Protein AF-A0A8S1EXX9-F1 (afdb_monomer_lite)

Structure (mmCIF, N/CA/C/O backbone):
data_AF-A0A8S1EXX9-F1
#
_entry.id   AF-A0A8S1EXX9-F1
#
loop_
_atom_site.group_PDB
_atom_site.id
_atom_site.type_symbol
_atom_site.label_atom_id
_atom_site.label_alt_id
_atom_site.label_comp_id
_atom_site.label_asym_id
_atom_site.label_entity_id
_atom_site.label_seq_id
_atom_site.pdbx_PDB_ins_code
_atom_site.Cartn_x
_atom_site.Cartn_y
_atom_site.Cartn_z
_atom_site.occupancy
_atom_site.B_iso_or_equiv
_atom_site.auth_seq_id
_atom_site.auth_comp_id
_atom_site.auth_asym_id
_atom_site.auth_atom_id
_atom_site.pdbx_PDB_model_num
ATOM 1 N N . MET A 1 1 ? -12.512 19.616 -8.631 1.00 36.69 1 MET A N 1
ATOM 2 C CA . MET A 1 1 ? -13.179 18.304 -8.497 1.00 36.69 1 MET A CA 1
ATOM 3 C C . MET A 1 1 ? -12.832 17.797 -7.115 1.00 36.69 1 MET A C 1
ATOM 5 O O . MET A 1 1 ? -11.681 17.940 -6.735 1.00 36.69 1 MET A O 1
ATOM 9 N N . CYS A 1 2 ? -13.806 17.338 -6.331 1.00 39.59 2 CYS A N 1
ATOM 10 C CA . CYS A 1 2 ? -13.508 16.691 -5.056 1.00 39.59 2 CYS A CA 1
ATOM 11 C C . CYS A 1 2 ? -12.909 15.331 -5.425 1.00 39.59 2 CYS A C 1
ATOM 13 O O . CYS A 1 2 ? -13.634 14.471 -5.916 1.00 39.59 2 CYS A O 1
ATOM 15 N N . GLU A 1 3 ? -11.586 15.202 -5.373 1.00 57.44 3 GLU A N 1
ATOM 16 C CA . GLU A 1 3 ? -10.921 13.931 -5.652 1.00 57.44 3 GLU A CA 1
ATOM 17 C C . GLU A 1 3 ? -11.279 12.979 -4.519 1.00 57.44 3 GLU A C 1
ATOM 19 O O . GLU A 1 3 ? -10.830 13.162 -3.390 1.00 57.44 3 GLU A O 1
ATOM 24 N N . THR A 1 4 ? -12.157 12.023 -4.794 1.00 81.94 4 THR A N 1
ATOM 25 C CA . THR A 1 4 ? -12.578 11.007 -3.833 1.00 81.94 4 THR A CA 1
ATOM 26 C C . THR A 1 4 ? -11.370 10.155 -3.434 1.00 81.94 4 THR A C 1
ATOM 28 O O . THR A 1 4 ? -10.569 9.780 -4.286 1.00 81.94 4 THR A O 1
ATOM 31 N N . TRP A 1 5 ? -11.210 9.877 -2.138 1.00 91.50 5 TRP A N 1
ATOM 32 C CA . TRP A 1 5 ? -10.066 9.119 -1.605 1.00 91.50 5 TRP A CA 1
ATOM 33 C C . TRP A 1 5 ? -10.356 7.619 -1.553 1.00 91.50 5 TRP A C 1
ATOM 35 O O . TRP A 1 5 ? -9.466 6.786 -1.721 1.00 91.50 5 TRP A O 1
ATOM 45 N N . TYR A 1 6 ? -11.630 7.282 -1.362 1.00 93.38 6 TYR A N 1
ATOM 46 C CA . TYR A 1 6 ? -12.153 5.925 -1.347 1.00 93.38 6 TYR A CA 1
ATOM 47 C C . TYR A 1 6 ? -13.602 5.911 -1.853 1.00 93.38 6 TYR A C 1
ATOM 49 O O . TYR A 1 6 ? -14.241 6.954 -2.006 1.00 93.38 6 TYR A O 1
ATOM 57 N N . GLU A 1 7 ? -14.135 4.722 -2.094 1.00 93.62 7 GLU A N 1
ATOM 58 C CA . GLU A 1 7 ? -15.569 4.461 -2.210 1.00 93.62 7 GLU A CA 1
ATOM 59 C C . GLU A 1 7 ? -15.914 3.127 -1.535 1.00 93.62 7 GLU A C 1
ATOM 61 O O . GLU A 1 7 ? -15.044 2.284 -1.327 1.00 93.62 7 GLU A O 1
ATOM 66 N N . VAL A 1 8 ? -17.187 2.916 -1.197 1.00 93.69 8 VAL A N 1
ATOM 67 C CA . VAL A 1 8 ? -17.660 1.645 -0.631 1.00 93.69 8 VAL A CA 1
ATOM 68 C C . VAL A 1 8 ? -18.626 0.985 -1.608 1.00 93.69 8 VAL A C 1
ATOM 70 O O . VAL A 1 8 ? -19.653 1.566 -1.964 1.00 93.69 8 VAL A O 1
ATOM 73 N N . ARG A 1 9 ? -18.314 -0.245 -2.027 1.00 93.50 9 ARG A N 1
ATOM 74 C CA . ARG A 1 9 ? -19.132 -1.062 -2.935 1.00 93.50 9 ARG A CA 1
ATOM 75 C C . ARG A 1 9 ? -19.310 -2.451 -2.336 1.00 93.50 9 ARG A C 1
ATOM 77 O O . ARG A 1 9 ? -18.334 -3.168 -2.170 1.00 93.50 9 ARG A O 1
ATOM 84 N N . ASN A 1 10 ? -20.550 -2.850 -2.044 1.00 93.31 10 ASN A N 1
ATOM 85 C CA . ASN A 1 10 ? -20.870 -4.189 -1.526 1.00 93.31 10 ASN A CA 1
ATOM 86 C C . ASN A 1 10 ? -19.970 -4.616 -0.346 1.00 93.31 10 ASN A C 1
ATOM 88 O O . ASN A 1 10 ? -19.369 -5.684 -0.399 1.00 93.31 10 ASN A O 1
ATOM 92 N N . GLU A 1 11 ? -19.845 -3.769 0.684 1.00 94.56 11 GLU A N 1
ATOM 93 C CA . GLU A 1 11 ? -19.020 -4.042 1.883 1.00 94.56 11 GLU A CA 1
ATOM 94 C C . GLU A 1 11 ? -17.500 -4.115 1.620 1.00 94.56 11 GLU A C 1
ATOM 96 O O . GLU A 1 11 ? -16.721 -4.499 2.494 1.00 94.56 11 GLU A O 1
ATOM 101 N N . ILE A 1 12 ? -17.059 -3.705 0.428 1.00 94.50 12 ILE A N 1
ATOM 102 C CA . ILE A 1 12 ? -15.651 -3.546 0.069 1.00 94.50 12 ILE A CA 1
ATOM 103 C C . ILE A 1 12 ? -15.321 -2.056 0.045 1.00 94.50 12 ILE A C 1
ATOM 105 O O . ILE A 1 12 ? -15.982 -1.278 -0.646 1.00 94.50 12 ILE A O 1
ATOM 109 N N . LEU A 1 13 ? -14.286 -1.669 0.784 1.00 94.75 13 LEU A N 1
ATOM 110 C CA . LEU A 1 13 ? -13.705 -0.336 0.727 1.00 94.75 13 LEU A CA 1
ATOM 111 C C . LEU A 1 13 ? -12.645 -0.294 -0.377 1.00 94.75 13 LEU A C 1
ATOM 113 O O . LEU A 1 13 ? -11.594 -0.922 -0.250 1.00 94.75 13 LEU A O 1
ATOM 117 N N . ILE A 1 14 ? -12.934 0.430 -1.454 1.00 93.75 14 ILE A N 1
ATOM 118 C CA . ILE A 1 14 ? -12.044 0.613 -2.601 1.00 93.75 14 ILE A CA 1
ATOM 119 C C . ILE A 1 14 ? -11.255 1.905 -2.406 1.00 93.75 14 ILE A C 1
ATOM 121 O O . ILE A 1 14 ? -11.832 2.989 -2.347 1.00 93.75 14 ILE A O 1
ATOM 125 N N . VAL A 1 15 ? -9.937 1.786 -2.301 1.00 93.00 15 VAL A N 1
ATOM 126 C CA . VAL A 1 15 ? -8.993 2.899 -2.148 1.00 93.00 15 VAL A CA 1
ATOM 127 C C . VAL A 1 15 ? -8.520 3.348 -3.527 1.00 93.00 15 VAL A C 1
ATOM 129 O O . VAL A 1 15 ? -8.125 2.515 -4.345 1.00 93.00 15 VAL A O 1
ATOM 132 N N . TRP A 1 16 ?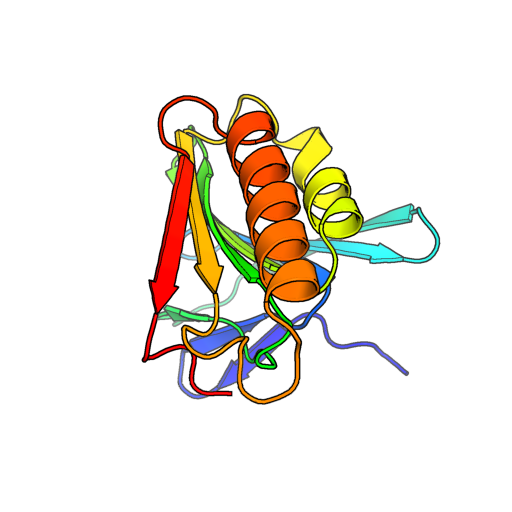 -8.550 4.657 -3.783 1.00 91.25 16 TRP A N 1
ATOM 133 C CA . TRP A 1 16 ? -8.121 5.220 -5.066 1.00 91.25 16 TRP A CA 1
ATOM 134 C C . TRP A 1 16 ? -6.599 5.383 -5.156 1.00 91.25 16 TRP A C 1
ATOM 136 O O . TRP A 1 16 ? -5.878 5.378 -4.156 1.00 91.25 16 TRP A O 1
ATOM 146 N N . GLU A 1 17 ? -6.106 5.557 -6.382 1.00 89.25 17 GLU A N 1
ATOM 147 C CA . GLU A 1 17 ? -4.694 5.824 -6.652 1.00 89.25 17 GLU A CA 1
ATOM 148 C C . GLU A 1 17 ? -4.168 7.033 -5.863 1.00 89.25 17 GLU A C 1
ATOM 150 O O . GLU A 1 17 ? -4.820 8.072 -5.744 1.00 89.25 17 GLU A O 1
ATOM 155 N N . GLY A 1 18 ? -2.954 6.891 -5.334 1.00 90.38 18 GLY A N 1
ATOM 156 C CA . GLY A 1 18 ? -2.269 7.932 -4.578 1.00 90.38 18 GLY A CA 1
ATOM 157 C C . GLY A 1 18 ? -2.701 8.019 -3.114 1.00 90.38 18 GLY A C 1
ATOM 158 O O . GLY A 1 18 ? -2.187 8.865 -2.387 1.00 90.38 18 GLY A O 1
ATOM 159 N N . VAL A 1 19 ? -3.614 7.153 -2.666 1.00 93.44 19 VAL A N 1
ATOM 160 C CA . VAL A 1 19 ? -4.077 7.112 -1.278 1.00 93.44 19 VAL A CA 1
ATOM 161 C C . VAL A 1 19 ? -3.444 5.931 -0.550 1.00 93.44 19 V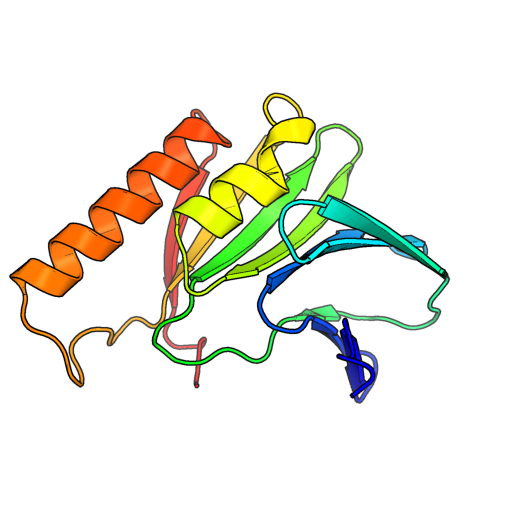AL A C 1
ATOM 163 O O . VAL A 1 19 ? -3.399 4.804 -1.049 1.00 93.44 19 VAL A O 1
ATOM 166 N N . LEU A 1 20 ? -2.944 6.204 0.650 1.00 96.06 20 LEU A N 1
ATOM 167 C CA . LEU A 1 20 ? -2.604 5.199 1.649 1.00 96.06 20 LEU A CA 1
ATOM 168 C C . LEU A 1 20 ? -3.759 5.133 2.645 1.00 96.06 20 LEU A C 1
ATOM 170 O O . LEU A 1 20 ? -4.154 6.154 3.192 1.00 96.06 20 LEU A O 1
ATOM 174 N N . VAL A 1 21 ? -4.281 3.941 2.909 1.00 97.50 21 VAL A N 1
ATOM 175 C CA . VAL A 1 21 ? -5.163 3.702 4.051 1.00 97.50 21 VAL A CA 1
ATOM 176 C C . VAL A 1 21 ? -4.443 2.841 5.078 1.00 97.50 21 VAL A C 1
ATOM 178 O O . VAL A 1 21 ? -3.866 1.809 4.734 1.00 97.50 21 VAL A O 1
ATOM 181 N N . ILE A 1 22 ? -4.494 3.254 6.339 1.00 97.81 22 ILE A N 1
ATOM 182 C CA . ILE A 1 22 ? -4.077 2.481 7.509 1.00 97.81 22 ILE A CA 1
ATOM 183 C C . ILE A 1 22 ? -5.324 2.244 8.347 1.00 97.81 22 ILE A C 1
ATOM 185 O O . ILE A 1 22 ? -6.032 3.187 8.684 1.00 97.81 22 ILE A O 1
ATOM 189 N N . TYR A 1 23 ? -5.636 0.990 8.646 1.00 97.62 23 TYR A N 1
ATOM 190 C CA . TYR A 1 23 ? -6.943 0.646 9.187 1.00 97.62 23 TYR A CA 1
ATOM 191 C C . TYR A 1 23 ? -6.926 -0.552 10.129 1.00 97.62 23 TYR A C 1
ATOM 193 O O . TYR A 1 23 ? -6.049 -1.420 10.086 1.00 97.62 23 TYR A O 1
ATOM 201 N N . ASN A 1 24 ? -7.957 -0.602 10.963 1.00 94.75 24 ASN A N 1
ATOM 202 C CA . ASN A 1 24 ? -8.382 -1.783 11.703 1.00 94.75 24 ASN A CA 1
ATOM 203 C C . ASN A 1 24 ? -9.843 -2.113 11.327 1.00 94.75 24 ASN A C 1
ATOM 205 O O . ASN A 1 24 ? -10.336 -1.659 10.299 1.00 94.75 24 ASN A O 1
ATOM 209 N N . ASP A 1 25 ? -10.541 -2.917 12.129 1.00 90.00 25 ASP A N 1
ATOM 210 C CA . ASP A 1 25 ? -11.904 -3.368 11.809 1.00 90.00 25 ASP A CA 1
ATOM 211 C C . ASP A 1 25 ? -12.964 -2.244 11.782 1.00 90.00 25 ASP A C 1
ATOM 213 O O . ASP A 1 25 ? -14.087 -2.488 11.342 1.00 90.00 25 ASP A O 1
ATOM 217 N N . ARG A 1 26 ? -12.664 -1.040 12.291 1.00 89.31 26 ARG A N 1
ATOM 218 C CA . ARG A 1 26 ? -13.637 0.069 12.391 1.00 89.31 26 ARG A CA 1
ATOM 219 C C . ARG A 1 26 ? -13.091 1.439 12.017 1.00 89.31 26 ARG A C 1
ATOM 221 O O . ARG A 1 26 ? -13.860 2.293 11.590 1.00 89.31 26 ARG A O 1
ATOM 228 N N . GLU A 1 27 ? -11.807 1.663 12.239 1.00 95.56 27 GLU A N 1
ATOM 229 C CA . GLU A 1 27 ? -11.150 2.954 12.079 1.00 95.56 27 GLU A CA 1
ATOM 230 C C . GLU A 1 27 ? -10.236 2.918 10.858 1.00 95.56 27 GLU A C 1
ATOM 232 O O . GLU A 1 27 ? -9.403 2.017 10.720 1.00 95.56 27 GLU A O 1
ATOM 237 N N . PHE A 1 28 ? -10.409 3.903 9.979 1.00 97.38 28 PHE A N 1
ATOM 238 C CA . PHE A 1 28 ? -9.689 4.031 8.720 1.00 97.38 28 PHE A CA 1
ATOM 239 C C . PHE A 1 28 ? -9.030 5.407 8.657 1.00 97.38 28 PHE A C 1
ATOM 241 O O . PHE A 1 28 ? -9.714 6.429 8.615 1.00 97.38 28 PHE A O 1
ATOM 248 N N . HIS A 1 29 ? -7.702 5.426 8.627 1.00 97.44 29 HIS A N 1
ATOM 249 C CA . HIS A 1 29 ? -6.894 6.619 8.416 1.00 97.44 29 HIS A CA 1
ATOM 250 C C . HIS A 1 29 ? -6.456 6.652 6.965 1.00 97.44 29 HIS A C 1
ATOM 252 O O . HIS A 1 29 ? -5.661 5.821 6.523 1.00 97.44 29 HIS A O 1
ATOM 258 N N . PHE A 1 30 ? -6.982 7.608 6.222 1.00 96.81 30 PHE A N 1
ATOM 259 C CA . PHE A 1 30 ? -6.598 7.858 4.852 1.00 96.81 30 PHE A CA 1
ATOM 260 C C . PHE A 1 30 ? -5.568 8.968 4.798 1.00 96.81 30 PHE A C 1
ATOM 262 O O . PHE A 1 30 ? -5.708 10.004 5.442 1.00 96.81 30 PHE A O 1
ATOM 269 N N . PHE A 1 31 ? -4.575 8.764 3.953 1.00 95.94 31 PHE A N 1
ATOM 270 C CA . PHE A 1 31 ? -3.460 9.659 3.749 1.00 95.94 31 PHE A CA 1
ATOM 271 C C . PHE A 1 31 ? -3.285 9.931 2.264 1.00 95.94 31 PHE A C 1
ATOM 273 O O . PHE A 1 31 ? -3.364 9.011 1.446 1.00 95.94 31 PHE A O 1
ATOM 280 N N . LYS A 1 32 ? -3.040 11.193 1.915 1.00 93.94 32 LYS A N 1
ATOM 281 C CA . LYS A 1 32 ? -2.779 11.617 0.538 1.00 93.94 32 LYS A CA 1
ATOM 282 C C . LYS A 1 32 ? -1.817 12.793 0.526 1.00 93.94 32 LYS A C 1
ATOM 284 O O . LYS A 1 32 ? -1.906 13.681 1.371 1.00 93.94 32 LYS A O 1
ATOM 289 N N . ILE A 1 33 ? -0.927 12.808 -0.460 1.00 92.06 33 ILE A N 1
ATOM 290 C CA . ILE A 1 33 ? -0.036 13.939 -0.713 1.00 92.06 33 ILE A CA 1
ATOM 291 C C . ILE A 1 33 ? -0.630 14.774 -1.847 1.00 92.06 33 ILE A C 1
ATOM 293 O O . ILE A 1 33 ? -0.865 14.257 -2.939 1.00 92.06 33 ILE A O 1
ATOM 297 N N . VAL A 1 34 ? -0.870 16.061 -1.602 1.00 89.25 34 VAL A N 1
ATOM 298 C CA . VAL A 1 34 ? -1.374 17.011 -2.606 1.00 89.25 34 VAL A CA 1
ATOM 299 C C . VAL A 1 34 ? -0.464 18.229 -2.594 1.00 89.25 34 VAL A C 1
ATOM 301 O O . VAL A 1 34 ? -0.241 18.818 -1.545 1.00 89.25 34 VAL A O 1
ATOM 304 N N . ASP A 1 35 ? 0.117 18.567 -3.747 1.00 87.88 35 ASP A N 1
ATOM 305 C CA . ASP A 1 35 ? 1.081 19.670 -3.898 1.00 87.88 35 ASP A CA 1
ATOM 306 C C . ASP A 1 35 ? 2.276 19.623 -2.918 1.00 87.88 35 ASP A C 1
ATOM 308 O O . ASP A 1 35 ? 2.885 20.640 -2.596 1.00 87.88 35 ASP A O 1
ATOM 312 N N . GLY A 1 36 ? 2.651 18.414 -2.481 1.00 85.44 36 GLY A N 1
ATOM 313 C CA . GLY A 1 36 ? 3.739 18.172 -1.526 1.00 85.44 36 GLY A CA 1
ATOM 314 C C . GLY A 1 36 ? 3.313 18.229 -0.058 1.00 85.44 36 GLY A C 1
ATOM 315 O O . GLY A 1 36 ? 4.091 17.831 0.806 1.00 85.44 36 GLY A O 1
ATOM 316 N N . ASP A 1 37 ? 2.081 18.653 0.219 1.00 89.25 37 ASP A N 1
ATOM 317 C CA . ASP A 1 37 ? 1.516 18.665 1.560 1.00 89.25 37 ASP A CA 1
ATOM 318 C C . ASP A 1 37 ? 0.826 17.339 1.876 1.00 89.25 37 ASP A C 1
ATOM 320 O O . ASP A 1 37 ? 0.189 16.709 1.028 1.00 89.25 37 ASP A O 1
ATOM 324 N N . PHE A 1 38 ? 0.964 16.918 3.128 1.00 92.06 38 PHE A N 1
ATOM 325 C CA . PHE A 1 38 ? 0.442 15.660 3.631 1.00 92.06 38 PHE A CA 1
ATOM 326 C C . PHE A 1 38 ? -0.914 15.876 4.310 1.00 92.06 38 PHE A C 1
ATOM 328 O O . PHE A 1 38 ? -1.017 16.641 5.271 1.00 92.06 38 PHE A O 1
ATOM 335 N N . TYR A 1 39 ? -1.948 15.191 3.829 1.00 94.44 39 TYR A N 1
ATOM 336 C CA . TYR A 1 39 ? -3.310 15.299 4.343 1.00 94.44 39 TYR A CA 1
ATOM 337 C C . TYR A 1 39 ? -3.766 13.981 4.958 1.00 94.44 39 TYR A C 1
ATOM 339 O O . TYR A 1 39 ? -3.505 12.912 4.406 1.00 94.44 39 TYR A O 1
ATOM 347 N N . GLU A 1 40 ? -4.501 14.078 6.065 1.00 95.44 40 GLU A N 1
ATOM 348 C CA . GLU A 1 40 ? -5.116 12.950 6.762 1.00 95.44 40 GLU A CA 1
ATOM 349 C C . GLU A 1 40 ? -6.638 13.125 6.834 1.00 95.44 40 GLU A C 1
ATOM 351 O O . GLU A 1 40 ? -7.142 14.218 7.107 1.00 95.44 40 GLU A O 1
ATOM 356 N N . LEU A 1 41 ? -7.360 12.029 6.618 1.00 95.25 41 LEU A N 1
ATOM 357 C CA . LEU A 1 41 ? -8.795 11.900 6.840 1.00 95.25 41 LEU A CA 1
ATOM 358 C C . LEU A 1 41 ? -9.048 10.646 7.683 1.00 95.25 41 LEU A C 1
ATOM 360 O O . LEU A 1 41 ? -8.621 9.560 7.306 1.00 95.25 41 LEU A O 1
ATOM 364 N N . ILE A 1 42 ? -9.766 10.789 8.797 1.00 96.31 42 ILE A N 1
ATOM 365 C CA . ILE A 1 42 ? -10.125 9.672 9.681 1.00 96.31 42 ILE A CA 1
ATOM 366 C C . ILE A 1 42 ? -11.618 9.398 9.538 1.00 96.31 42 ILE A C 1
ATOM 368 O O . ILE A 1 42 ? -12.432 10.304 9.714 1.00 96.31 42 ILE A O 1
ATOM 372 N N . GLU A 1 43 ? -11.970 8.149 9.248 1.00 96.00 43 GLU A N 1
ATOM 373 C CA . GLU A 1 43 ? -13.349 7.699 9.068 1.00 96.00 43 GLU A CA 1
ATOM 374 C C . GLU A 1 43 ? -13.654 6.477 9.934 1.00 96.00 43 GLU A C 1
ATOM 376 O O . GLU A 1 43 ? -12.805 5.609 10.158 1.00 96.00 43 GLU A O 1
ATOM 381 N N . PHE A 1 44 ? -14.910 6.391 10.369 1.00 95.06 44 PHE A N 1
ATOM 382 C CA . PHE A 1 44 ? -15.452 5.242 11.086 1.00 95.06 44 PHE A CA 1
ATOM 383 C C . PHE A 1 44 ? -16.519 4.590 10.213 1.00 95.06 44 PHE A C 1
ATOM 385 O O . PHE A 1 44 ? -17.627 5.114 10.085 1.00 95.06 44 PHE A O 1
ATOM 392 N N . ILE A 1 45 ? -16.168 3.476 9.571 1.00 91.50 45 ILE A N 1
ATOM 393 C CA . ILE A 1 45 ? -17.005 2.839 8.550 1.00 91.50 45 ILE A CA 1
ATOM 394 C C . ILE A 1 45 ? -17.387 1.442 9.028 1.00 91.50 45 ILE A C 1
ATOM 396 O O . ILE A 1 45 ? -16.538 0.5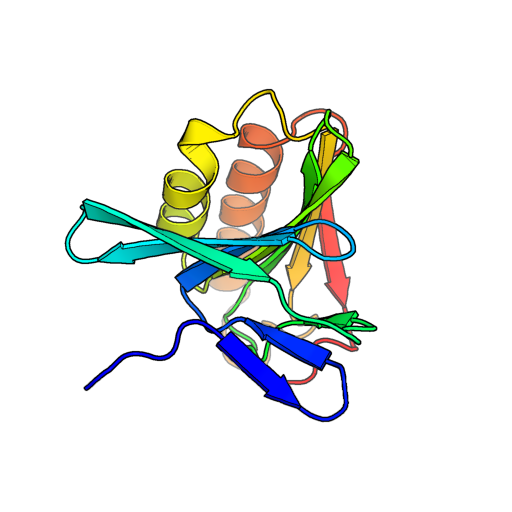67 9.186 1.00 91.50 45 ILE A O 1
ATOM 400 N N . ASP A 1 46 ? -18.682 1.230 9.248 1.00 90.00 46 ASP A N 1
ATOM 401 C CA . ASP A 1 46 ? -19.209 -0.064 9.670 1.00 90.00 46 ASP A CA 1
ATOM 402 C C . ASP A 1 46 ? -19.382 -1.029 8.485 1.00 90.00 46 ASP A C 1
ATOM 404 O O . ASP A 1 46 ? -19.618 -0.624 7.346 1.00 90.00 46 ASP A O 1
ATOM 408 N N . ASN A 1 47 ? -19.359 -2.331 8.785 1.00 90.88 47 ASN A N 1
ATOM 409 C CA . ASN A 1 47 ? -19.649 -3.426 7.848 1.00 90.88 47 ASN A CA 1
ATOM 410 C C . ASN A 1 47 ? -18.696 -3.526 6.642 1.00 90.88 47 ASN A C 1
ATOM 412 O O . ASN A 1 47 ? -19.096 -4.009 5.587 1.00 90.88 47 ASN A O 1
ATOM 416 N N . ILE A 1 48 ? -17.435 -3.106 6.779 1.00 94.88 48 ILE A N 1
ATOM 417 C CA . ILE A 1 48 ? -16.409 -3.386 5.768 1.00 94.88 48 ILE A CA 1
ATOM 418 C C . ILE A 1 48 ? -15.849 -4.792 5.983 1.00 94.88 48 ILE A C 1
ATOM 420 O O . ILE A 1 48 ? -15.264 -5.092 7.021 1.00 94.88 48 ILE A O 1
ATOM 424 N N . GLN A 1 49 ? -16.007 -5.656 4.982 1.00 94.12 49 GLN A N 1
ATOM 425 C CA . GLN A 1 49 ? -15.451 -7.011 4.988 1.00 94.12 49 GLN A CA 1
ATOM 426 C C . GLN A 1 49 ? -14.066 -7.080 4.340 1.00 94.12 49 GLN A C 1
ATOM 428 O O . GLN A 1 49 ? -13.289 -7.998 4.616 1.00 94.12 49 GLN A O 1
ATOM 433 N N . LYS A 1 50 ? -13.754 -6.135 3.447 1.00 93.94 50 LYS A N 1
ATOM 434 C CA . LYS A 1 50 ? -12.513 -6.134 2.670 1.00 93.94 50 LYS A CA 1
ATOM 435 C C . LYS A 1 50 ? -12.078 -4.713 2.326 1.00 93.94 50 LYS A C 1
ATOM 437 O O . LYS A 1 50 ? -12.903 -3.881 1.966 1.00 93.94 50 LYS A O 1
ATOM 442 N N . VAL A 1 51 ? -10.769 -4.481 2.362 1.00 94.12 51 VAL A N 1
ATOM 443 C CA . VAL A 1 51 ? -10.128 -3.298 1.777 1.00 94.12 51 VAL A CA 1
ATOM 444 C C . VAL A 1 51 ? -9.400 -3.718 0.505 1.00 94.12 51 VAL A C 1
ATOM 446 O O . VAL A 1 51 ? -8.671 -4.720 0.486 1.00 94.12 51 VAL A O 1
ATOM 449 N N . ASP A 1 52 ? -9.639 -2.978 -0.567 1.00 92.75 52 ASP A N 1
ATOM 450 C CA . ASP A 1 52 ? -9.142 -3.271 -1.906 1.00 92.75 52 ASP A CA 1
ATOM 451 C C . ASP A 1 52 ? -8.768 -1.988 -2.650 1.00 92.75 52 ASP A C 1
ATOM 453 O O . ASP A 1 52 ? -8.999 -0.885 -2.156 1.00 92.75 52 ASP A O 1
ATOM 457 N N . SER A 1 53 ? -8.194 -2.125 -3.842 1.00 89.25 53 SER A N 1
ATOM 458 C CA . SER A 1 53 ? -7.991 -1.001 -4.756 1.00 89.25 53 SER A CA 1
ATOM 459 C C . SER A 1 53 ? -8.363 -1.379 -6.185 1.00 89.25 53 SER A C 1
ATOM 461 O O . SER A 1 53 ? -8.203 -2.530 -6.588 1.00 89.25 53 SER A O 1
ATOM 463 N N . GLU A 1 54 ? -8.876 -0.414 -6.948 1.00 80.19 54 GLU A N 1
ATOM 464 C CA . GLU A 1 54 ? -9.085 -0.559 -8.392 1.00 80.19 54 GLU A CA 1
ATOM 465 C C . GLU A 1 54 ? -7.892 0.080 -9.102 1.00 80.19 54 GLU A C 1
ATOM 467 O O . GLU A 1 54 ? -7.732 1.300 -9.118 1.00 80.19 54 GLU A O 1
ATOM 472 N N . GLY A 1 55 ? -7.014 -0.770 -9.631 1.00 65.44 55 GLY A N 1
ATOM 473 C CA . GLY A 1 55 ? -5.754 -0.362 -10.228 1.00 65.44 55 GLY A CA 1
ATOM 474 C C . GLY A 1 55 ? -5.624 -0.695 -11.695 1.00 65.44 55 GLY A C 1
ATOM 475 O O . GLY A 1 55 ? -6.156 -1.694 -12.166 1.00 65.44 55 GLY A O 1
ATOM 476 N N . TYR A 1 56 ? -4.831 0.101 -12.405 1.00 68.38 56 TYR A N 1
ATOM 477 C CA . TYR A 1 56 ? -4.363 -0.245 -13.743 1.00 68.38 56 TYR A CA 1
ATOM 478 C C . TYR A 1 56 ? -3.157 -1.196 -13.664 1.00 68.38 56 TYR A C 1
ATOM 480 O O . TYR A 1 56 ? -2.440 -1.233 -12.665 1.00 68.38 56 TYR A O 1
ATOM 488 N N . TRP A 1 57 ? -2.867 -1.922 -14.746 1.00 71.19 57 TRP A N 1
ATOM 489 C CA . TRP A 1 57 ? -1.703 -2.821 -14.851 1.00 71.19 57 TRP A CA 1
ATOM 490 C C . TRP A 1 57 ? -0.343 -2.136 -14.589 1.00 71.19 57 TRP A C 1
ATOM 492 O O . TRP A 1 57 ? 0.642 -2.803 -14.274 1.00 71.19 57 TRP A O 1
ATOM 502 N N . GLU A 1 58 ? -0.263 -0.803 -14.704 1.00 76.88 58 GLU A N 1
ATOM 503 C CA . GLU A 1 58 ? 0.935 -0.005 -14.390 1.00 76.88 58 GLU A CA 1
ATOM 504 C C . GLU A 1 58 ? 1.050 0.374 -12.904 1.00 76.88 58 GLU A C 1
ATOM 506 O O . GLU A 1 58 ? 1.993 1.070 -12.513 1.00 76.88 58 GLU A O 1
ATOM 511 N N . CYS A 1 59 ? 0.132 -0.066 -12.051 1.00 82.88 59 CYS A N 1
ATOM 512 C CA . CYS A 1 59 ? 0.145 0.241 -10.629 1.00 82.88 59 CYS A CA 1
ATOM 513 C C . CYS A 1 59 ? 0.874 -0.834 -9.814 1.00 82.88 59 CYS A C 1
ATOM 515 O O . CYS A 1 59 ? 1.065 -1.970 -10.251 1.00 82.88 59 CYS A O 1
ATOM 517 N N . ALA A 1 60 ? 1.335 -0.450 -8.630 1.00 88.44 60 ALA A N 1
ATOM 518 C CA . ALA A 1 60 ? 1.727 -1.369 -7.577 1.00 88.44 60 ALA A CA 1
ATOM 519 C C . ALA A 1 60 ? 0.728 -1.227 -6.435 1.00 88.44 60 ALA A C 1
ATOM 521 O O . ALA A 1 60 ? 0.392 -0.112 -6.024 1.00 88.44 60 ALA A O 1
ATOM 522 N N . GLU A 1 61 ? 0.278 -2.359 -5.915 1.00 92.00 61 GLU A N 1
ATOM 523 C CA . GLU A 1 61 ? -0.541 -2.385 -4.717 1.00 92.00 61 GLU A CA 1
ATOM 524 C C . GLU A 1 61 ? 0.313 -2.851 -3.543 1.00 92.00 61 GLU A C 1
ATOM 526 O O . GLU A 1 61 ? 0.830 -3.966 -3.530 1.00 92.00 61 GLU A O 1
ATOM 531 N N . ILE A 1 62 ? 0.479 -1.982 -2.555 1.00 94.38 62 ILE A N 1
ATOM 532 C CA . ILE A 1 62 ? 1.348 -2.203 -1.407 1.00 94.38 62 ILE A CA 1
ATOM 533 C C . ILE A 1 62 ? 0.453 -2.482 -0.211 1.00 94.38 62 ILE A C 1
ATOM 535 O O . ILE A 1 62 ? -0.306 -1.614 0.218 1.00 94.38 62 ILE A O 1
ATOM 539 N N . ARG A 1 63 ? 0.529 -3.695 0.325 1.00 95.62 63 ARG A N 1
ATOM 540 C CA . ARG A 1 63 ? -0.244 -4.124 1.493 1.00 95.62 63 ARG A CA 1
ATOM 541 C C . ARG A 1 63 ? 0.669 -4.604 2.594 1.00 95.62 63 ARG A C 1
ATOM 543 O O . ARG A 1 63 ? 1.788 -5.028 2.325 1.00 95.62 63 ARG A O 1
ATOM 550 N N . GLY A 1 64 ? 0.169 -4.604 3.815 1.00 96.31 64 GLY A N 1
ATOM 551 C CA . GLY A 1 64 ? 0.919 -5.149 4.930 1.00 96.31 64 GLY A CA 1
ATOM 552 C C . GLY A 1 64 ? 0.329 -4.767 6.268 1.00 96.31 64 GLY A C 1
ATOM 553 O O . GLY A 1 64 ? -0.867 -4.470 6.376 1.00 96.31 64 GLY A O 1
ATOM 554 N N . GLN A 1 65 ? 1.186 -4.792 7.281 1.00 97.12 65 GLN A N 1
ATOM 555 C CA . GLN A 1 65 ? 0.805 -4.562 8.663 1.00 97.12 65 GLN A CA 1
ATOM 556 C C . GLN A 1 65 ? 1.850 -3.718 9.398 1.00 97.12 65 GLN A C 1
ATOM 558 O O . GLN A 1 65 ? 3.053 -3.820 9.142 1.00 97.12 65 GLN A O 1
ATOM 563 N N . LEU A 1 66 ? 1.370 -2.888 10.320 1.00 96.69 66 LEU A N 1
ATOM 564 C CA . LEU A 1 66 ? 2.167 -2.158 11.300 1.00 96.69 66 LEU A CA 1
ATOM 565 C C . LEU A 1 66 ? 2.286 -2.952 12.616 1.00 96.69 66 LEU A C 1
ATOM 567 O O . LEU A 1 66 ? 1.483 -3.842 12.901 1.00 96.69 66 LEU A O 1
ATOM 571 N N . ASP A 1 67 ? 3.267 -2.616 13.448 1.00 94.38 67 ASP A N 1
ATOM 572 C CA . ASP A 1 67 ? 3.525 -3.256 14.748 1.00 94.38 67 ASP A CA 1
ATOM 573 C C . ASP A 1 67 ? 2.356 -3.157 15.752 1.00 94.38 67 ASP A C 1
ATOM 575 O O . ASP A 1 67 ? 2.175 -4.034 16.599 1.00 94.38 67 ASP A O 1
ATOM 579 N N . ASN A 1 68 ? 1.503 -2.142 15.611 1.00 93.31 68 ASN A N 1
ATOM 580 C CA . ASN A 1 68 ? 0.290 -1.921 16.400 1.00 93.31 68 ASN A CA 1
ATOM 581 C C . ASN A 1 68 ? -0.933 -2.720 15.902 1.00 93.31 68 ASN A C 1
ATOM 583 O O . ASN A 1 68 ? -2.060 -2.465 16.323 1.00 93.31 68 ASN A O 1
ATOM 587 N N . SER A 1 69 ? -0.714 -3.693 15.017 1.00 92.62 69 SER A N 1
ATOM 588 C CA . SER A 1 69 ? -1.723 -4.539 14.372 1.00 92.62 69 SER A CA 1
ATOM 589 C C . SER A 1 69 ? -2.603 -3.873 13.310 1.00 92.62 69 SER A C 1
ATOM 591 O O . SER A 1 69 ? -3.381 -4.594 12.677 1.00 92.62 69 SER A O 1
ATOM 593 N N . PHE A 1 70 ? -2.471 -2.567 13.051 1.00 96.62 70 PHE A N 1
ATOM 594 C CA . PHE A 1 70 ? -3.165 -1.936 11.927 1.00 96.62 70 PHE A CA 1
ATOM 595 C C . PHE A 1 70 ? -2.648 -2.499 10.605 1.00 96.62 70 PHE A C 1
ATOM 597 O O . PHE A 1 70 ? -1.452 -2.722 10.417 1.00 96.62 70 PHE A O 1
ATOM 604 N N . LYS A 1 71 ? -3.568 -2.720 9.672 1.00 97.81 71 LYS A N 1
ATOM 605 C CA . LYS A 1 71 ? -3.264 -3.110 8.298 1.00 97.81 71 LYS A CA 1
ATOM 606 C C . LYS A 1 71 ? -3.123 -1.863 7.447 1.00 97.81 71 LYS A C 1
ATOM 608 O O . LYS A 1 71 ? -3.654 -0.811 7.794 1.00 97.81 71 LYS A O 1
ATOM 613 N N . PHE A 1 72 ? -2.463 -1.988 6.307 1.00 97.62 72 PHE A N 1
ATOM 614 C CA . PHE A 1 72 ? -2.447 -0.915 5.325 1.00 97.62 72 PHE A CA 1
ATOM 615 C C . PHE A 1 72 ? -2.651 -1.411 3.904 1.00 97.62 72 PHE A C 1
ATOM 617 O O . PHE A 1 72 ? -2.371 -2.566 3.570 1.00 97.62 72 PHE A O 1
ATOM 624 N N . LEU A 1 73 ? -3.146 -0.500 3.073 1.00 96.25 73 LEU A N 1
ATOM 625 C CA . LEU A 1 73 ? -3.181 -0.628 1.628 1.00 96.25 73 LEU A CA 1
ATOM 626 C C . LEU A 1 73 ? -2.806 0.722 1.017 1.00 96.25 73 LEU A C 1
ATOM 628 O O . LEU A 1 73 ? -3.383 1.745 1.367 1.00 96.25 73 LEU A O 1
ATOM 632 N N . CYS A 1 74 ? -1.863 0.723 0.084 1.00 94.50 74 CYS A N 1
ATOM 633 C CA . CYS A 1 74 ? -1.568 1.871 -0.759 1.00 94.50 74 CYS A CA 1
ATOM 634 C C . CYS A 1 74 ? -1.574 1.445 -2.219 1.00 94.50 74 CYS A C 1
ATOM 636 O O . CYS A 1 74 ? -0.973 0.434 -2.587 1.00 94.50 74 CYS A O 1
ATOM 638 N N . HIS A 1 75 ? -2.233 2.246 -3.043 1.00 88.88 75 HIS A N 1
ATOM 639 C CA . HIS A 1 75 ? -2.259 2.062 -4.480 1.00 88.88 75 HIS A CA 1
ATOM 640 C C . HIS A 1 75 ? -1.429 3.159 -5.153 1.00 88.88 75 HIS A C 1
ATOM 642 O O . HIS A 1 75 ? -1.765 4.337 -5.036 1.00 88.88 75 HIS A O 1
ATOM 648 N N . SER A 1 76 ? -0.334 2.811 -5.838 1.00 88.06 76 SER A N 1
ATOM 649 C CA . SER A 1 76 ? 0.563 3.814 -6.433 1.00 88.06 76 SER A CA 1
ATOM 650 C C . SER A 1 76 ? 1.153 3.366 -7.770 1.00 88.06 76 SER A C 1
ATOM 652 O O . SER A 1 76 ? 1.682 2.264 -7.905 1.00 88.06 76 SER A O 1
ATOM 654 N N . THR A 1 77 ? 1.143 4.256 -8.760 1.00 83.44 77 THR A N 1
ATOM 655 C CA . THR A 1 77 ? 1.865 4.090 -10.035 1.00 83.44 77 THR A CA 1
ATOM 656 C C . THR A 1 77 ? 3.346 4.458 -9.931 1.00 83.44 77 THR A C 1
ATOM 658 O O . THR A 1 77 ? 4.148 4.072 -10.787 1.00 83.44 77 THR A O 1
ATOM 661 N N . CYS A 1 78 ? 3.720 5.177 -8.870 1.00 87.88 78 CYS A N 1
ATOM 662 C CA . CYS A 1 78 ? 5.010 5.832 -8.720 1.00 87.88 78 CYS A CA 1
ATOM 663 C C . CYS A 1 78 ? 5.746 5.356 -7.458 1.00 87.88 78 CYS A C 1
ATOM 665 O O . CYS A 1 78 ? 5.215 5.421 -6.345 1.00 87.88 78 CYS A O 1
ATOM 667 N N . ASP A 1 79 ? 6.988 4.903 -7.642 1.00 91.25 79 ASP A N 1
ATOM 668 C CA . ASP A 1 79 ? 7.867 4.410 -6.578 1.00 91.25 79 ASP A CA 1
ATOM 669 C C . ASP A 1 79 ? 8.229 5.509 -5.569 1.00 91.25 79 ASP A C 1
ATOM 671 O O . ASP A 1 79 ? 8.180 5.284 -4.360 1.00 91.25 79 ASP A O 1
ATOM 675 N N . SER A 1 80 ? 8.516 6.726 -6.041 1.00 92.19 80 SER A N 1
ATOM 676 C CA . SER A 1 80 ? 8.850 7.847 -5.155 1.00 92.19 80 SER A CA 1
ATOM 677 C C . SER A 1 80 ? 7.647 8.346 -4.356 1.00 92.19 80 SER A C 1
ATOM 679 O O . SER A 1 80 ? 7.809 8.684 -3.187 1.00 92.19 80 SER A O 1
ATOM 681 N N . HIS A 1 81 ? 6.448 8.347 -4.952 1.00 92.44 81 HIS A N 1
ATOM 682 C CA . HIS A 1 81 ? 5.214 8.675 -4.236 1.00 92.44 81 HIS A CA 1
ATOM 683 C C . HIS A 1 81 ? 4.962 7.676 -3.104 1.00 92.44 81 HIS A C 1
ATOM 685 O O . HIS A 1 81 ? 4.760 8.084 -1.965 1.00 92.44 81 HIS A O 1
ATOM 691 N N . ALA A 1 82 ? 5.039 6.374 -3.403 1.00 93.25 82 ALA A N 1
ATOM 692 C CA . ALA A 1 82 ? 4.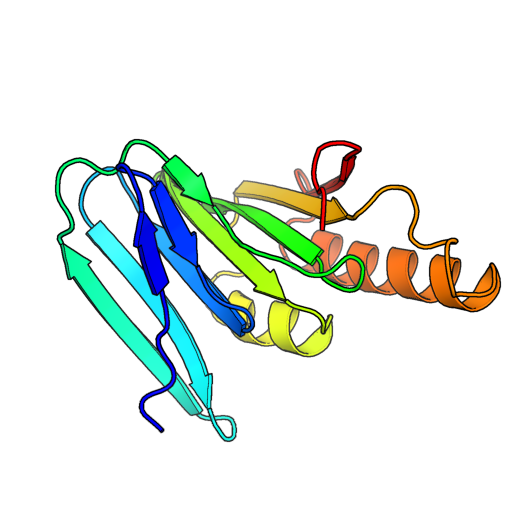878 5.335 -2.393 1.00 93.25 82 ALA A CA 1
ATOM 693 C C . ALA A 1 82 ? 5.911 5.485 -1.270 1.00 93.25 82 ALA A C 1
ATOM 695 O O . ALA A 1 82 ? 5.568 5.461 -0.096 1.00 93.25 82 ALA A O 1
ATOM 696 N N . LEU A 1 83 ? 7.180 5.705 -1.605 1.00 93.94 83 LEU A N 1
ATOM 697 C CA . LEU A 1 83 ? 8.194 5.882 -0.576 1.00 93.94 83 LEU A CA 1
ATOM 698 C C . LEU A 1 83 ? 7.917 7.101 0.318 1.00 93.94 83 LEU A C 1
ATOM 700 O O . LEU A 1 83 ? 8.073 7.009 1.533 1.00 93.94 83 LEU A O 1
ATOM 704 N N . HIS A 1 84 ? 7.500 8.222 -0.271 1.00 93.88 84 HIS A N 1
ATOM 705 C CA . HIS A 1 84 ? 7.233 9.450 0.472 1.00 93.88 84 HIS A CA 1
ATOM 706 C C . HIS A 1 84 ? 5.989 9.328 1.357 1.00 93.88 84 HIS A C 1
ATOM 708 O O . HIS A 1 84 ? 6.027 9.713 2.522 1.00 93.88 84 HIS A O 1
ATOM 714 N N . ILE A 1 85 ? 4.912 8.713 0.852 1.00 95.38 85 ILE A N 1
ATOM 715 C CA . ILE A 1 85 ? 3.691 8.508 1.639 1.00 95.38 85 ILE A CA 1
ATOM 716 C C . ILE A 1 85 ? 3.877 7.488 2.763 1.00 95.38 85 ILE A C 1
ATOM 718 O O . ILE A 1 85 ? 3.077 7.482 3.681 1.00 95.38 85 ILE A O 1
ATOM 722 N N . PHE A 1 86 ? 4.909 6.639 2.720 1.00 95.81 86 PHE A N 1
ATOM 723 C CA . PHE A 1 86 ? 5.230 5.695 3.795 1.00 95.81 86 PHE A CA 1
ATOM 724 C C . PHE A 1 86 ? 6.348 6.177 4.735 1.00 95.81 86 PHE A C 1
ATOM 726 O O . PHE A 1 86 ? 6.627 5.513 5.733 1.00 95.81 86 PHE A O 1
ATOM 733 N N . GLU A 1 87 ? 6.975 7.325 4.473 1.00 93.06 87 GLU A N 1
ATOM 734 C CA . GLU A 1 87 ? 8.138 7.808 5.229 1.00 93.06 87 GLU A CA 1
ATOM 735 C C . GLU A 1 87 ? 7.888 7.929 6.753 1.00 93.06 87 GLU A C 1
ATOM 737 O O . GLU A 1 87 ? 8.692 7.389 7.518 1.00 93.06 87 GLU A O 1
ATOM 742 N N . PRO A 1 88 ? 6.763 8.502 7.227 1.00 94.25 88 PRO A N 1
ATOM 743 C CA . PRO A 1 88 ? 6.400 8.511 8.652 1.00 94.25 88 PRO A CA 1
ATOM 744 C C . PRO A 1 88 ? 6.220 7.134 9.320 1.00 94.25 88 PRO A C 1
ATOM 746 O O . PRO A 1 88 ? 6.242 7.049 10.548 1.00 94.25 88 PRO A O 1
ATOM 749 N N . TRP A 1 89 ? 6.048 6.058 8.546 1.00 94.75 89 TRP A N 1
ATOM 750 C CA . TRP A 1 89 ? 5.778 4.699 9.043 1.00 94.75 89 TRP A CA 1
ATOM 751 C C . TRP A 1 89 ? 6.991 3.771 8.956 1.00 94.75 89 TRP A C 1
ATOM 753 O O . TRP A 1 89 ? 6.921 2.611 9.372 1.00 94.75 89 TRP A O 1
ATOM 763 N N . ILE A 1 90 ? 8.126 4.264 8.453 1.00 92.62 90 ILE A N 1
ATOM 764 C CA . ILE A 1 90 ? 9.371 3.494 8.417 1.00 92.62 90 ILE A CA 1
ATOM 765 C C . ILE A 1 90 ? 9.748 3.068 9.843 1.00 92.62 90 ILE A C 1
ATOM 767 O O . ILE A 1 90 ? 9.773 3.871 10.774 1.00 92.62 90 ILE A O 1
ATOM 771 N N . GLY A 1 91 ? 10.045 1.778 10.011 1.00 93.25 91 GLY A N 1
ATOM 772 C CA . GLY A 1 91 ? 10.361 1.171 11.306 1.00 93.25 91 GLY A CA 1
ATOM 773 C C . GLY A 1 91 ? 9.151 0.639 12.080 1.00 93.25 91 GLY A C 1
ATOM 774 O O . GLY A 1 91 ? 9.353 -0.145 13.000 1.00 93.25 91 GLY A O 1
ATOM 775 N N . GLN A 1 92 ? 7.923 0.996 11.685 1.00 96.00 92 GLN A N 1
ATOM 776 C CA . GLN A 1 92 ? 6.685 0.424 12.236 1.00 96.00 92 GLN A CA 1
ATOM 777 C C . GLN A 1 92 ? 6.113 -0.691 11.349 1.00 96.00 92 GLN A C 1
ATOM 779 O O . GLN A 1 92 ? 5.308 -1.492 11.811 1.00 96.00 92 GLN A O 1
ATOM 784 N N . ILE A 1 93 ? 6.514 -0.761 10.075 1.00 96.56 93 ILE A N 1
ATOM 785 C CA . ILE A 1 93 ? 6.052 -1.781 9.124 1.00 96.56 93 ILE A CA 1
ATOM 786 C C . ILE A 1 93 ? 6.701 -3.134 9.449 1.00 96.56 93 ILE A C 1
ATOM 788 O O . ILE A 1 93 ? 7.913 -3.305 9.296 1.00 96.56 93 ILE A O 1
ATOM 792 N N . VAL A 1 94 ? 5.886 -4.110 9.852 1.00 96.12 94 VAL A N 1
ATOM 793 C CA . VAL A 1 94 ? 6.343 -5.457 10.245 1.00 96.12 94 VAL A CA 1
ATOM 794 C C . VAL A 1 94 ? 6.191 -6.498 9.142 1.00 96.12 94 VAL A C 1
ATOM 796 O O . VAL A 1 94 ? 6.900 -7.502 9.153 1.00 96.12 94 VAL A O 1
ATOM 799 N N . GLU A 1 95 ? 5.297 -6.252 8.188 1.00 95.88 95 GLU A N 1
ATOM 800 C CA . GLU A 1 95 ? 5.071 -7.071 6.999 1.00 95.88 95 GLU A CA 1
ATOM 801 C C . GLU A 1 95 ? 4.701 -6.146 5.842 1.00 95.88 95 GLU A C 1
ATOM 803 O O . GLU A 1 95 ? 3.925 -5.204 6.027 1.00 95.88 95 GLU A O 1
ATOM 808 N N . LEU A 1 96 ? 5.234 -6.418 4.651 1.00 96.12 96 LEU A N 1
ATOM 809 C CA . LEU A 1 96 ? 4.884 -5.681 3.444 1.00 96.12 96 LEU A CA 1
ATOM 810 C C . LEU A 1 96 ? 4.927 -6.596 2.225 1.00 96.12 96 LEU A C 1
ATOM 812 O O . LEU A 1 96 ? 5.896 -7.311 2.002 1.00 96.12 96 LEU A O 1
ATOM 816 N N . THR A 1 97 ? 3.910 -6.515 1.379 1.00 95.06 97 THR A N 1
ATOM 817 C CA . THR A 1 97 ? 3.911 -7.103 0.042 1.00 95.06 97 THR A CA 1
ATOM 818 C C . THR A 1 97 ? 3.560 -6.032 -0.979 1.00 95.06 97 THR A C 1
ATOM 820 O O . THR A 1 97 ? 2.502 -5.412 -0.890 1.00 95.06 97 THR A O 1
ATOM 823 N N . ALA A 1 98 ? 4.425 -5.844 -1.975 1.00 92.69 98 ALA A N 1
ATOM 824 C CA . ALA A 1 98 ? 4.099 -5.103 -3.187 1.00 92.69 98 ALA A CA 1
ATOM 825 C C . ALA A 1 98 ? 3.630 -6.089 -4.269 1.00 92.69 98 ALA A C 1
ATOM 827 O O . ALA A 1 98 ? 4.396 -6.941 -4.728 1.00 92.69 98 ALA A O 1
ATOM 828 N N . ARG A 1 99 ? 2.356 -5.992 -4.651 1.00 90.56 99 ARG A N 1
ATOM 829 C CA . ARG A 1 99 ? 1.718 -6.800 -5.694 1.00 90.56 99 ARG A CA 1
ATOM 830 C C . ARG A 1 99 ? 1.765 -6.063 -7.032 1.00 90.56 99 ARG A C 1
ATOM 832 O O . ARG A 1 99 ? 1.533 -4.854 -7.087 1.00 90.56 99 ARG A O 1
ATOM 839 N N . PHE A 1 100 ? 2.025 -6.807 -8.106 1.00 84.69 100 PHE A N 1
ATOM 840 C CA . PHE A 1 100 ? 2.058 -6.335 -9.495 1.00 84.69 100 PHE A CA 1
ATOM 841 C C . PHE A 1 100 ? 1.160 -7.187 -10.392 1.00 84.69 100 PHE A C 1
ATOM 843 O O . PHE A 1 100 ? 1.015 -8.388 -10.154 1.00 84.69 100 PHE A O 1
ATOM 850 N N . ASP A 1 101 ? 0.614 -6.575 -11.447 1.00 77.94 101 ASP A N 1
ATOM 851 C CA . ASP A 1 101 ? 0.067 -7.328 -12.577 1.00 77.94 101 ASP A CA 1
ATOM 852 C C . ASP A 1 101 ? 1.198 -8.219 -13.142 1.00 77.94 101 ASP A C 1
ATOM 854 O O . ASP A 1 101 ? 2.330 -7.747 -13.306 1.00 77.94 101 ASP A O 1
ATOM 858 N N . PRO A 1 102 ? 0.950 -9.517 -13.377 1.00 64.81 102 PRO A N 1
ATOM 859 C CA . PRO A 1 102 ? 1.967 -10.494 -13.759 1.00 64.81 102 PRO A CA 1
ATOM 860 C C . PRO A 1 102 ? 2.297 -10.452 -15.243 1.00 64.81 102 PRO A C 1
ATOM 862 O O . PRO A 1 102 ? 3.264 -11.079 -15.679 1.00 64.81 102 PRO A O 1
ATOM 865 N N . ASN A 1 103 ? 1.539 -9.688 -16.028 1.00 66.38 103 ASN A N 1
ATOM 866 C CA . ASN A 1 103 ? 1.843 -9.394 -17.411 1.00 66.38 103 ASN A CA 1
ATOM 867 C C . ASN A 1 103 ? 2.151 -7.896 -17.615 1.00 66.38 103 ASN A C 1
ATOM 869 O O . ASN A 1 103 ? 1.535 -7.242 -18.463 1.00 66.38 103 ASN A O 1
ATOM 873 N N . PRO A 1 104 ? 3.199 -7.359 -16.951 1.00 55.44 104 PRO A N 1
ATOM 874 C CA . PRO A 1 104 ? 3.683 -6.003 -17.219 1.00 55.44 104 PRO A CA 1
ATOM 875 C C . PRO A 1 104 ? 4.273 -5.881 -18.642 1.00 55.44 104 PRO A C 1
ATOM 877 O O . PRO A 1 104 ? 4.571 -4.786 -19.112 1.00 55.44 104 PRO A O 1
ATOM 880 N N . LEU A 1 105 ? 4.437 -7.020 -19.335 1.00 54.00 105 LEU A N 1
ATOM 881 C CA . LEU A 1 105 ? 4.966 -7.195 -20.688 1.00 54.00 105 LEU A CA 1
ATOM 882 C C . LEU A 1 105 ? 3.965 -6.883 -21.804 1.00 54.00 105 LEU A C 1
ATOM 884 O O . LEU A 1 105 ? 4.388 -6.830 -22.957 1.00 54.00 105 LEU A O 1
ATOM 888 N N . ARG A 1 106 ? 2.667 -6.661 -21.523 1.00 65.06 106 ARG A N 1
ATOM 889 C CA . ARG A 1 106 ? 1.688 -6.426 -22.608 1.00 65.06 106 ARG A CA 1
ATOM 890 C C . ARG A 1 106 ? 2.048 -5.227 -23.485 1.00 65.06 106 ARG A C 1
ATOM 892 O O . ARG A 1 106 ? 1.719 -5.250 -24.665 1.00 65.06 106 ARG A O 1
ATOM 899 N N . ASN A 1 107 ? 2.747 -4.226 -22.936 1.00 67.50 107 ASN A N 1
ATOM 900 C CA . ASN A 1 107 ? 3.054 -2.981 -23.648 1.00 67.50 107 ASN A CA 1
ATOM 901 C C . ASN A 1 107 ? 4.494 -2.462 -23.478 1.00 67.50 107 ASN A C 1
ATOM 903 O O . ASN A 1 107 ? 4.823 -1.418 -24.045 1.00 67.50 107 ASN A O 1
ATOM 907 N N . TRP A 1 108 ? 5.349 -3.114 -22.683 1.00 75.88 108 TRP A N 1
ATOM 908 C CA . TRP A 1 108 ? 6.679 -2.600 -22.325 1.00 75.88 108 TRP A CA 1
ATOM 909 C C . TRP A 1 108 ? 7.802 -3.567 -22.718 1.00 75.88 108 TRP A C 1
ATOM 911 O O . TRP A 1 108 ? 7.629 -4.784 -22.727 1.00 75.88 108 TRP A O 1
ATOM 921 N N . ASP A 1 109 ? 8.980 -3.020 -23.022 1.00 84.62 109 ASP A N 1
ATOM 922 C CA . ASP A 1 109 ? 10.175 -3.819 -23.278 1.00 84.62 109 ASP A CA 1
ATOM 923 C C . ASP A 1 109 ? 10.779 -4.389 -21.981 1.00 84.62 109 ASP A C 1
ATOM 925 O O . ASP A 1 109 ? 10.572 -3.871 -20.879 1.00 84.62 109 ASP A O 1
ATOM 929 N N . ALA A 1 110 ? 11.576 -5.450 -22.126 1.00 84.00 110 ALA A N 1
ATOM 930 C CA . ALA A 1 110 ? 12.191 -6.161 -21.007 1.00 84.00 110 ALA A CA 1
ATOM 931 C C . ALA A 1 110 ? 13.010 -5.250 -20.075 1.00 84.00 110 ALA A C 1
ATOM 933 O O . ALA A 1 110 ? 12.931 -5.400 -18.857 1.00 84.00 110 ALA A O 1
ATOM 934 N N . ARG A 1 111 ? 13.745 -4.269 -20.619 1.00 88.00 111 ARG A N 1
ATOM 935 C CA . ARG A 1 111 ? 14.581 -3.365 -19.814 1.00 88.00 111 ARG A CA 1
ATOM 936 C C . ARG A 1 111 ? 13.718 -2.437 -18.965 1.00 88.00 111 ARG A C 1
ATOM 938 O O . ARG A 1 111 ? 14.042 -2.174 -17.808 1.00 88.00 111 ARG A O 1
ATOM 945 N N . ARG A 1 112 ? 12.615 -1.927 -19.519 1.00 85.25 112 ARG A N 1
ATOM 946 C CA . ARG A 1 112 ? 11.672 -1.083 -18.771 1.00 85.25 112 ARG A CA 1
ATOM 947 C C . ARG A 1 112 ? 11.030 -1.844 -17.609 1.00 85.25 112 ARG A C 1
ATOM 949 O O . ARG A 1 112 ? 10.849 -1.272 -16.536 1.00 85.25 112 ARG A O 1
ATOM 956 N N . ILE A 1 113 ? 10.737 -3.124 -17.805 1.00 83.50 113 ILE A N 1
ATOM 957 C CA . ILE A 1 113 ? 10.134 -3.987 -16.782 1.00 83.50 113 ILE A CA 1
ATOM 958 C C . ILE A 1 113 ? 11.133 -4.327 -15.685 1.00 83.50 113 ILE A C 1
ATOM 960 O O . ILE A 1 113 ? 10.812 -4.164 -14.512 1.00 83.50 113 ILE A O 1
ATOM 964 N N . GLU A 1 114 ? 12.354 -4.713 -16.052 1.00 86.88 114 GLU A N 1
ATOM 965 C CA . GLU A 1 114 ? 13.435 -4.972 -15.098 1.00 86.88 114 GLU A CA 1
ATOM 966 C C . GLU A 1 114 ? 13.704 -3.746 -14.215 1.00 86.88 114 GLU A C 1
ATOM 968 O O . GLU A 1 114 ? 13.698 -3.852 -12.989 1.00 86.88 114 GLU A O 1
ATOM 973 N N . ASN A 1 115 ? 13.816 -2.559 -14.821 1.00 89.88 115 ASN A N 1
ATOM 974 C CA . ASN A 1 115 ? 13.991 -1.308 -14.083 1.00 89.88 115 ASN A CA 1
ATOM 975 C C . ASN A 1 115 ? 12.831 -1.027 -13.121 1.00 89.88 115 ASN A C 1
ATOM 977 O O . ASN A 1 115 ? 13.054 -0.567 -12.004 1.00 89.88 115 ASN A O 1
ATOM 981 N N . ARG A 1 116 ? 11.586 -1.276 -13.546 1.00 87.31 116 ARG A N 1
ATOM 982 C CA . ARG A 1 116 ? 10.411 -1.083 -12.691 1.00 87.31 116 ARG A CA 1
ATOM 983 C C . ARG A 1 116 ? 10.441 -2.034 -11.500 1.00 87.31 116 ARG A C 1
ATOM 985 O O . ARG A 1 116 ? 10.263 -1.579 -10.376 1.00 87.31 116 ARG A O 1
ATOM 992 N N . ILE A 1 117 ? 10.680 -3.323 -11.736 1.00 88.75 117 ILE A N 1
ATOM 993 C CA . ILE A 1 117 ? 10.762 -4.324 -10.667 1.00 88.75 117 ILE A CA 1
ATOM 994 C C . ILE A 1 117 ? 11.868 -3.943 -9.682 1.00 88.75 117 ILE A C 1
ATOM 996 O O . ILE A 1 117 ? 11.629 -3.978 -8.480 1.00 88.75 117 ILE A O 1
ATOM 1000 N N . GLN A 1 118 ? 13.041 -3.527 -10.170 1.00 92.12 118 GLN A N 1
ATOM 1001 C CA . GLN A 1 118 ? 14.146 -3.130 -9.299 1.00 92.12 118 GLN A CA 1
ATOM 1002 C C . GLN A 1 118 ? 13.787 -1.928 -8.421 1.00 92.12 118 GLN A C 1
ATOM 1004 O O . GLN A 1 118 ? 13.958 -2.000 -7.212 1.00 92.12 118 GLN A O 1
ATOM 1009 N N . LYS A 1 119 ? 13.203 -0.866 -8.987 1.00 92.81 119 LYS A N 1
ATOM 1010 C CA . LYS A 1 119 ? 12.763 0.298 -8.198 1.00 92.81 119 LYS A CA 1
ATOM 1011 C C . LYS A 1 119 ? 11.809 -0.083 -7.072 1.00 92.81 119 LYS A C 1
ATOM 1013 O O . LYS A 1 119 ? 11.921 0.413 -5.958 1.00 92.81 119 LYS A O 1
ATOM 1018 N N . TRP A 1 120 ? 10.867 -0.975 -7.356 1.00 92.62 120 TRP A N 1
ATOM 1019 C CA . TRP A 1 120 ? 9.925 -1.435 -6.346 1.00 92.62 120 TRP A CA 1
ATOM 1020 C C . TRP A 1 120 ? 10.556 -2.375 -5.317 1.00 92.62 120 TRP A C 1
ATOM 1022 O O . TRP A 1 120 ? 10.133 -2.352 -4.164 1.00 92.62 120 TRP A O 1
ATOM 1032 N N . ARG A 1 121 ? 11.589 -3.147 -5.687 1.00 92.94 121 ARG A N 1
ATOM 1033 C CA . ARG A 1 121 ? 12.419 -3.878 -4.711 1.00 92.94 121 ARG A CA 1
ATOM 1034 C C . ARG A 1 121 ? 13.097 -2.909 -3.765 1.00 92.94 121 ARG A C 1
ATOM 1036 O O . ARG A 1 121 ? 12.981 -3.093 -2.562 1.00 92.94 121 ARG A O 1
ATOM 1043 N N . ASP A 1 122 ? 13.692 -1.8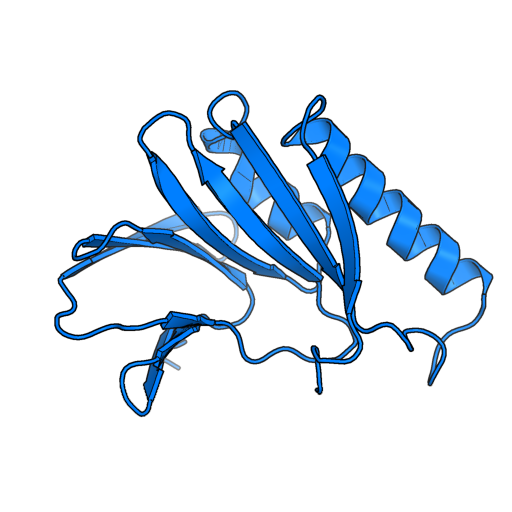46 -4.296 1.00 94.75 122 ASP A N 1
ATOM 1044 C CA . ASP A 1 122 ? 14.349 -0.824 -3.483 1.00 94.75 122 ASP A CA 1
ATOM 1045 C C . ASP A 1 122 ? 13.352 -0.157 -2.512 1.00 94.75 122 ASP A C 1
ATOM 1047 O O . ASP A 1 122 ? 13.683 0.090 -1.351 1.00 94.75 122 ASP A O 1
ATOM 1051 N N . VAL A 1 123 ? 12.107 0.091 -2.949 1.00 94.44 123 VAL A N 1
ATOM 1052 C CA . VAL A 1 123 ? 11.024 0.581 -2.072 1.00 94.44 123 VAL A CA 1
ATOM 1053 C C . VAL A 1 123 ? 10.702 -0.434 -0.974 1.00 94.44 123 VAL A C 1
ATOM 1055 O O . VAL A 1 123 ? 10.699 -0.071 0.199 1.00 94.44 123 VAL A O 1
ATOM 1058 N N . VAL A 1 124 ? 10.455 -1.698 -1.327 1.00 95.00 124 VAL A N 1
ATOM 1059 C CA . VAL A 1 124 ? 10.127 -2.761 -0.362 1.00 95.00 124 VAL A CA 1
ATOM 1060 C C . VAL A 1 124 ? 11.250 -2.949 0.658 1.00 95.00 124 VAL A C 1
ATOM 1062 O O . VAL A 1 124 ? 10.979 -2.966 1.855 1.00 95.00 124 VAL A O 1
ATOM 1065 N N . GLU A 1 125 ? 12.504 -3.019 0.212 1.00 93.69 125 GLU A N 1
ATOM 1066 C CA . GLU A 1 125 ? 13.680 -3.154 1.078 1.00 93.69 125 GLU A CA 1
ATOM 1067 C C . GLU A 1 125 ? 13.828 -1.963 2.031 1.00 93.69 125 GLU A C 1
ATOM 1069 O O . GLU A 1 125 ? 14.172 -2.142 3.201 1.00 93.69 125 GLU A O 1
ATOM 1074 N N . ARG A 1 126 ? 13.534 -0.747 1.557 1.00 94.38 126 ARG A N 1
ATOM 1075 C CA . ARG A 1 126 ? 13.607 0.469 2.373 1.00 94.38 126 ARG A CA 1
ATOM 1076 C C . ARG A 1 126 ? 12.478 0.570 3.396 1.00 94.38 126 ARG A C 1
ATOM 1078 O O . ARG A 1 126 ? 12.709 1.094 4.484 1.00 94.38 126 ARG A O 1
ATOM 1085 N N . LEU A 1 127 ? 11.280 0.100 3.057 1.00 93.62 127 LEU A N 1
ATOM 1086 C CA . LEU A 1 127 ? 10.115 0.148 3.943 1.00 93.62 127 LEU A CA 1
ATOM 1087 C C . LEU A 1 127 ? 10.089 -1.012 4.946 1.00 93.62 127 LEU A C 1
ATOM 1089 O O . LEU A 1 127 ? 9.741 -0.804 6.106 1.00 93.62 127 LEU A O 1
ATOM 1093 N N . CYS A 1 128 ? 10.462 -2.221 4.520 1.00 93.06 128 CYS A N 1
ATOM 1094 C CA . CYS A 1 128 ? 10.418 -3.432 5.335 1.00 93.06 128 CYS A CA 1
ATOM 1095 C C . CYS A 1 128 ? 11.498 -4.440 4.903 1.00 93.06 128 CYS A C 1
ATOM 1097 O O . CYS A 1 128 ? 11.232 -5.417 4.208 1.00 93.06 128 CYS A O 1
ATOM 1099 N N . TRP A 1 129 ? 12.736 -4.221 5.350 1.00 83.94 129 TRP A N 1
ATOM 1100 C CA . TRP A 1 129 ? 13.898 -5.034 4.960 1.00 83.94 129 TRP A CA 1
ATOM 1101 C C . TRP A 1 129 ? 13.749 -6.543 5.229 1.00 83.94 129 TRP A C 1
ATOM 1103 O O . TRP A 1 129 ? 14.205 -7.361 4.437 1.00 83.94 129 TRP A O 1
ATOM 1113 N N . GLN A 1 130 ? 13.161 -6.930 6.367 1.00 83.19 130 GLN A N 1
ATOM 1114 C CA . GLN A 1 130 ? 13.170 -8.333 6.812 1.00 83.19 130 GLN A CA 1
ATOM 1115 C C . GLN A 1 130 ? 12.002 -9.158 6.265 1.00 83.19 130 GLN A C 1
ATOM 1117 O O . GLN A 1 130 ? 12.187 -10.333 5.960 1.00 83.19 130 GLN A O 1
ATOM 1122 N N . ASN A 1 131 ? 10.824 -8.543 6.139 1.00 90.88 131 ASN A N 1
ATOM 1123 C CA . ASN A 1 131 ? 9.564 -9.221 5.817 1.00 90.88 131 ASN A CA 1
ATOM 1124 C C . ASN A 1 131 ? 8.851 -8.567 4.622 1.00 90.88 131 ASN A C 1
ATOM 1126 O O . ASN A 1 131 ? 7.628 -8.632 4.495 1.00 90.88 131 ASN A O 1
ATOM 1130 N N . GLY A 1 132 ? 9.621 -7.892 3.771 1.00 91.38 132 GLY A N 1
ATOM 1131 C CA . GLY A 1 132 ? 9.163 -7.322 2.518 1.00 91.38 132 GLY A CA 1
ATOM 1132 C C . GLY A 1 132 ? 9.151 -8.366 1.404 1.00 91.38 132 GLY A C 1
ATOM 1133 O O . GLY A 1 132 ? 10.114 -9.113 1.228 1.00 91.38 132 GLY A O 1
ATOM 1134 N N . ASN A 1 133 ? 8.078 -8.404 0.621 1.00 93.75 133 ASN A N 1
ATOM 1135 C CA . ASN A 1 133 ? 7.934 -9.309 -0.511 1.00 93.75 133 ASN A CA 1
ATOM 1136 C C . ASN A 1 133 ? 7.439 -8.583 -1.770 1.00 93.75 133 ASN A C 1
ATOM 1138 O O . ASN A 1 133 ? 6.699 -7.601 -1.702 1.00 93.75 133 ASN A O 1
ATOM 1142 N N . ILE A 1 134 ? 7.815 -9.112 -2.934 1.00 90.62 134 ILE A N 1
ATOM 1143 C CA . ILE A 1 134 ? 7.226 -8.744 -4.222 1.00 90.62 134 ILE A CA 1
ATOM 1144 C C . ILE A 1 134 ? 6.476 -9.942 -4.777 1.00 90.62 134 ILE A C 1
ATOM 1146 O O . ILE A 1 134 ? 7.029 -11.035 -4.888 1.00 90.62 134 ILE A O 1
ATOM 1150 N N . GLN A 1 135 ? 5.235 -9.713 -5.191 1.00 90.00 135 GLN A N 1
ATOM 1151 C CA . GLN A 1 135 ? 4.386 -10.736 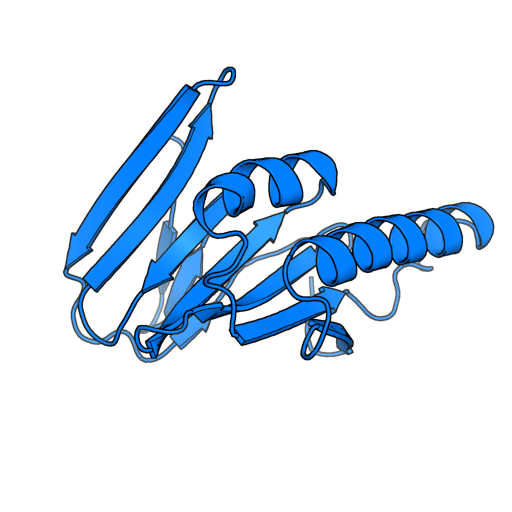-5.777 1.00 90.00 135 GLN A CA 1
ATOM 1152 C C . GLN A 1 135 ? 3.851 -10.283 -7.135 1.00 90.00 135 GLN A C 1
ATOM 1154 O O . GLN A 1 135 ? 3.350 -9.174 -7.281 1.00 90.00 135 GLN A O 1
ATOM 1159 N N . PHE A 1 136 ? 3.920 -11.171 -8.122 1.00 84.12 136 PHE A N 1
ATOM 1160 C CA . PHE A 1 136 ? 3.208 -11.030 -9.391 1.00 84.12 136 PHE A CA 1
ATOM 1161 C C . PHE A 1 136 ? 1.919 -11.844 -9.280 1.00 84.12 136 PHE A C 1
ATOM 1163 O O . PHE A 1 136 ? 1.988 -13.037 -8.983 1.00 84.12 136 PHE A O 1
ATOM 1170 N N . ASP A 1 137 ? 0.759 -11.208 -9.426 1.00 76.69 137 ASP A N 1
ATOM 1171 C CA . ASP A 1 137 ? -0.528 -11.814 -9.075 1.00 76.69 137 ASP A CA 1
ATOM 1172 C C . ASP A 1 137 ? -1.529 -11.754 -10.230 1.00 76.69 137 ASP A C 1
ATOM 1174 O O . ASP A 1 137 ? -2.051 -10.688 -10.543 1.00 76.69 137 ASP A O 1
ATOM 1178 N N . ASP A 1 138 ? -1.850 -12.915 -10.811 1.00 69.38 138 ASP A N 1
ATOM 1179 C CA . ASP A 1 138 ? -2.807 -13.080 -11.925 1.00 69.38 138 ASP A CA 1
ATOM 1180 C C . ASP A 1 138 ? -4.217 -12.564 -11.622 1.00 69.38 138 ASP A C 1
ATOM 1182 O O . ASP A 1 138 ? -5.005 -12.365 -12.545 1.00 69.38 138 ASP A O 1
ATOM 1186 N N . ASN A 1 139 ? -4.531 -12.310 -10.350 1.00 66.56 139 ASN A N 1
ATOM 1187 C CA . ASN A 1 139 ? -5.809 -11.756 -9.919 1.00 66.56 139 ASN A CA 1
ATOM 1188 C C . ASN A 1 139 ? -5.789 -10.233 -9.749 1.00 66.56 139 ASN A C 1
ATOM 1190 O O . ASN A 1 139 ? -6.831 -9.664 -9.428 1.00 66.56 139 ASN A O 1
ATOM 1194 N N . MET A 1 140 ? -4.657 -9.555 -9.976 1.00 63.94 140 MET A N 1
ATOM 1195 C CA . MET A 1 140 ? -4.659 -8.116 -10.265 1.00 63.94 140 MET A CA 1
ATOM 1196 C C . MET A 1 140 ? -5.146 -7.911 -11.701 1.00 63.94 140 MET A C 1
ATOM 1198 O O . MET A 1 140 ? -4.395 -7.526 -12.589 1.00 63.94 140 MET A O 1
ATOM 1202 N N . LEU A 1 141 ? -6.412 -8.256 -11.938 1.00 52.31 141 LEU A N 1
ATOM 1203 C CA . LEU A 1 141 ? -7.089 -7.992 -13.196 1.00 52.31 141 LEU A CA 1
ATOM 1204 C C . LEU A 1 141 ? -7.422 -6.502 -13.232 1.00 52.31 141 LEU A C 1
ATOM 1206 O O . LEU A 1 141 ? -8.315 -6.047 -12.519 1.00 52.31 141 LEU A O 1
ATOM 1210 N N . SER A 1 142 ? -6.661 -5.775 -14.042 1.00 48.91 142 SER A N 1
ATOM 1211 C CA . SER A 1 142 ? -7.023 -4.438 -14.513 1.00 48.91 142 SER A CA 1
ATOM 1212 C C . SER A 1 142 ? -7.982 -4.490 -15.699 1.00 48.91 142 SER A C 1
ATOM 1214 O O . SER A 1 142 ? -7.958 -5.495 -16.454 1.00 48.91 142 SER A O 1
#

Organism: NCBI:txid2654633

Secondary structure (DSSP, 8-state):
----SEEEETTEEEEPTTEEEEE-SSEEEEEEEETTEEEEEEEE-TT--EEEE---TT-EEEEEEETTS-EEEEEES-HHHHHHHHGGGTTTEEEEEEEE-S-GGGSS-HHHHHHHHHHHHHHHHHH-TTTEEEEE-TT---

Foldseek 3Di:
DPPDQWDDDPLEIAGEAQWKWWDDQFKIWIWHADPNDIDIDIGGDPRRPYYYYQDDLLWKWKWAAFQVGIIMIHIYSDLVSLLVRCVVRAPRTAAMEIEHALPPVPPDDPVVVVVVVVSVVVSQCRRHVPHGYYYHDPPSDD

pLDDT: mean 87.93, std 11.88, range [36.69, 97.81]

Radius of gyration: 14.77 Å; chains: 1; bounding box: 36×33×40 Å

Sequence (142 aa):
MCETWYEVRNEILIVWEGVLVIYNDREFHFFKIVDGDFYELIEFIDNIQKVDSEGYWECAEIRGQLDNSFKFLCHSTCDSHALHIFEPWIGQIVELTARFDPNPLRNWDARRIENRIQKWRDVVERLCWQNGNIQFDDNMLS